Protein AF-A0A928MKJ6-F1 (afdb_monomer_lite)

pLDDT: mean 87.65, std 13.52, range [45.25, 98.75]

Secondary structure (DSSP, 8-state):
-EEEPPPHHHHHHHHHHHHHHHHHHHHHHHHHTTT-HHHHHHHHHHHHHHHHHHHHHHHHHH-SSPPPSEEE--TTTS--HHHHHH-TT---------EEPTTT--EE-TT-SB-TTT-PBP-

Foldseek 3Di:
DDFAADDLVVLVVQLVVLVVQLVVLVVQLVVCVVPDVVSVVVSVVSSVVSVVSNVLSVCSNPPPDHDGPDDDDDCVVPNDPVCVVPVVVVPPPPPPPFDADPPPRHGHDPPDQADPPPRDGDD

Structure (mmCIF, N/CA/C/O backbone):
data_AF-A0A928MKJ6-F1
#
_entry.id   AF-A0A928MKJ6-F1
#
loop_
_atom_site.group_PDB
_atom_site.id
_atom_site.type_symbol
_atom_site.label_atom_id
_atom_site.label_alt_id
_atom_site.label_comp_id
_atom_site.label_asym_id
_atom_site.label_entity_id
_atom_site.label_seq_id
_atom_site.pdbx_PDB_ins_code
_atom_site.Cartn_x
_atom_site.Cartn_y
_atom_site.Cartn_z
_atom_site.occupancy
_atom_site.B_iso_or_equiv
_atom_site.auth_seq_id
_atom_site.auth_comp_id
_atom_site.auth_asym_id
_atom_site.auth_atom_id
_atom_site.pdbx_PDB_model_num
ATOM 1 N N . MET A 1 1 ? -16.001 6.404 17.214 1.00 80.31 1 MET A N 1
ATOM 2 C CA . MET A 1 1 ? -15.257 5.934 16.022 1.00 80.31 1 MET A CA 1
ATOM 3 C C . MET A 1 1 ? -14.060 5.109 16.454 1.00 80.31 1 MET A C 1
ATOM 5 O O . MET A 1 1 ? -13.113 5.631 17.044 1.00 80.31 1 MET A O 1
ATOM 9 N N . LYS A 1 2 ? -14.150 3.801 16.242 1.00 88.69 2 LYS A N 1
ATOM 10 C CA . LYS A 1 2 ? -13.011 2.877 16.322 1.00 88.69 2 LYS A CA 1
ATOM 11 C C . LYS A 1 2 ? -12.587 2.559 14.893 1.00 88.69 2 LYS A C 1
ATOM 13 O O . LYS A 1 2 ? -13.321 2.871 13.969 1.00 88.69 2 LYS A O 1
ATOM 18 N N . SER A 1 3 ? -11.409 1.986 14.691 1.00 91.81 3 SER A N 1
ATOM 19 C CA . SER A 1 3 ? -10.955 1.682 13.338 1.00 91.81 3 SER A CA 1
ATOM 20 C C . SER A 1 3 ? -10.140 0.392 13.312 1.00 91.81 3 SER A C 1
ATOM 22 O O . SER A 1 3 ? -9.364 0.108 14.234 1.00 91.81 3 SER A O 1
ATOM 24 N N . ILE A 1 4 ? -10.363 -0.433 12.291 1.00 94.00 4 ILE A N 1
ATOM 25 C CA . ILE A 1 4 ? -9.672 -1.714 12.110 1.00 94.00 4 ILE A CA 1
ATOM 26 C C . ILE A 1 4 ? -8.425 -1.451 11.277 1.00 94.00 4 ILE A C 1
ATOM 28 O O . ILE A 1 4 ? -8.489 -0.801 10.239 1.00 94.00 4 ILE A O 1
ATOM 32 N N . LYS A 1 5 ? -7.263 -1.916 11.732 1.00 93.69 5 LYS A N 1
ATOM 33 C CA . LYS A 1 5 ? -5.989 -1.727 11.022 1.00 93.69 5 LYS A CA 1
ATOM 34 C C . LYS A 1 5 ? -5.591 -3.029 10.324 1.00 93.69 5 LYS A C 1
ATOM 36 O O . LYS A 1 5 ? -5.752 -4.086 10.937 1.00 93.69 5 LYS A O 1
ATOM 41 N N . PRO A 1 6 ? -4.992 -2.978 9.122 1.00 94.00 6 PRO A N 1
ATOM 42 C CA . PRO A 1 6 ? -4.506 -4.173 8.446 1.00 94.00 6 PRO A CA 1
ATOM 43 C C . PRO A 1 6 ? -3.408 -4.862 9.266 1.00 94.00 6 PRO A C 1
ATOM 45 O O . PRO A 1 6 ? -2.655 -4.226 10.020 1.00 94.00 6 PRO A O 1
ATOM 48 N N . GLY A 1 7 ? -3.318 -6.186 9.129 1.00 94.94 7 GLY A N 1
ATOM 49 C CA . GLY A 1 7 ? -2.305 -6.995 9.801 1.00 94.94 7 GLY A CA 1
ATOM 50 C C . GLY A 1 7 ? -0.888 -6.598 9.378 1.00 94.94 7 GLY A C 1
ATOM 51 O O . GLY A 1 7 ? -0.636 -6.303 8.207 1.00 94.94 7 GLY A O 1
ATOM 52 N N . ARG A 1 8 ? 0.064 -6.618 10.322 1.00 95.12 8 ARG A N 1
ATOM 53 C CA . ARG A 1 8 ? 1.460 -6.244 10.032 1.00 95.12 8 ARG A CA 1
ATOM 54 C C . ARG A 1 8 ? 2.150 -7.234 9.100 1.00 95.12 8 ARG A C 1
ATOM 56 O O . ARG A 1 8 ? 2.856 -6.795 8.208 1.00 95.12 8 ARG A O 1
ATOM 63 N N . ALA A 1 9 ? 1.927 -8.538 9.280 1.00 96.00 9 ALA A N 1
ATOM 64 C CA . ALA A 1 9 ? 2.526 -9.563 8.424 1.00 96.00 9 ALA A CA 1
ATOM 65 C C . ALA A 1 9 ? 2.031 -9.476 6.963 1.00 96.00 9 ALA A C 1
ATOM 67 O O . ALA A 1 9 ? 2.881 -9.368 6.081 1.00 96.00 9 ALA A O 1
ATOM 68 N N . PRO A 1 10 ? 0.711 -9.386 6.681 1.00 96.44 10 PRO A N 1
ATOM 69 C CA . PRO A 1 10 ? 0.227 -9.109 5.326 1.00 96.44 10 PRO A CA 1
ATOM 70 C C . PRO A 1 10 ? 0.774 -7.804 4.737 1.00 96.44 10 PRO A C 1
ATOM 72 O O . PRO A 1 10 ? 1.192 -7.783 3.585 1.00 96.44 10 PRO A O 1
ATOM 75 N N . SER A 1 11 ? 0.846 -6.732 5.538 1.00 97.06 11 SER A N 1
ATOM 76 C CA . SER A 1 11 ? 1.410 -5.449 5.085 1.00 97.06 11 SER A CA 1
ATOM 77 C C . SER A 1 11 ? 2.908 -5.564 4.771 1.00 97.06 11 SER A C 1
ATOM 79 O O . SER A 1 11 ? 3.383 -5.009 3.789 1.00 97.06 11 SER A O 1
ATOM 81 N N . MET A 1 12 ? 3.672 -6.315 5.570 1.00 97.75 12 MET A N 1
ATOM 82 C CA . MET A 1 12 ? 5.096 -6.564 5.328 1.00 97.75 12 MET A CA 1
ATOM 83 C C . MET A 1 12 ? 5.298 -7.354 4.033 1.00 97.75 12 MET A C 1
ATOM 85 O O . MET A 1 12 ? 6.123 -6.976 3.205 1.00 97.75 12 MET A O 1
ATOM 89 N N . MET A 1 13 ? 4.513 -8.418 3.838 1.00 97.94 13 MET A N 1
ATOM 90 C CA . MET A 1 13 ? 4.542 -9.217 2.615 1.00 97.94 13 MET A CA 1
ATOM 91 C C . MET A 1 13 ? 4.204 -8.356 1.395 1.00 97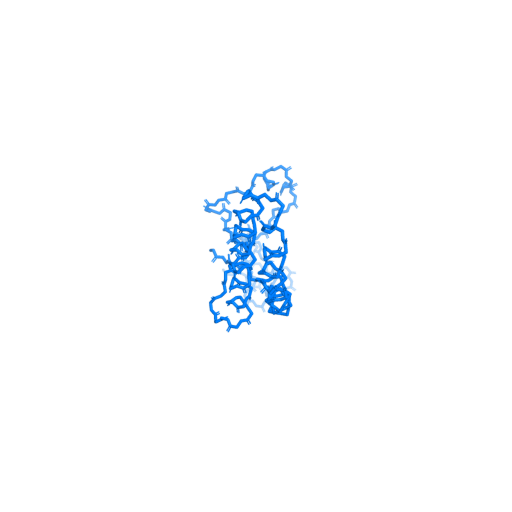.94 13 MET A C 1
ATOM 93 O O . MET A 1 13 ? 4.936 -8.394 0.410 1.00 97.94 13 MET A O 1
ATOM 97 N N . GLY A 1 14 ? 3.164 -7.520 1.485 1.00 98.00 14 GLY A N 1
ATOM 98 C CA . GLY A 1 14 ? 2.807 -6.567 0.433 1.00 98.00 14 GLY A CA 1
ATOM 99 C C . GLY A 1 14 ? 3.931 -5.578 0.113 1.00 98.00 14 GLY A C 1
ATOM 100 O O . GLY A 1 14 ? 4.166 -5.276 -1.053 1.00 98.00 14 GLY A O 1
ATOM 101 N N . GLY A 1 15 ? 4.675 -5.121 1.124 1.00 97.88 15 GLY A N 1
ATOM 102 C CA . GLY A 1 15 ? 5.844 -4.258 0.938 1.00 97.88 15 GLY A CA 1
ATOM 103 C C . GLY A 1 15 ? 6.983 -4.969 0.203 1.00 97.88 15 GLY A C 1
ATOM 104 O O . GLY A 1 15 ? 7.510 -4.440 -0.772 1.00 97.88 15 GLY A O 1
ATOM 105 N N . ILE A 1 16 ? 7.329 -6.190 0.623 1.00 98.25 16 ILE A N 1
ATOM 106 C CA . ILE A 1 16 ? 8.383 -7.001 -0.011 1.00 98.25 16 ILE A CA 1
ATOM 107 C C . ILE A 1 16 ? 8.024 -7.311 -1.468 1.00 98.25 16 ILE A C 1
ATOM 109 O O . ILE A 1 16 ? 8.838 -7.080 -2.360 1.00 98.25 16 ILE A O 1
ATOM 113 N N . VAL A 1 17 ? 6.798 -7.777 -1.726 1.00 98.38 17 VAL A N 1
ATOM 114 C CA . VAL A 1 17 ? 6.295 -8.018 -3.090 1.00 98.38 17 VAL A CA 1
ATOM 115 C C . VAL A 1 17 ? 6.325 -6.728 -3.909 1.00 98.38 17 VAL A C 1
ATOM 117 O O . VAL A 1 17 ? 6.725 -6.744 -5.071 1.00 98.38 17 VAL A O 1
ATOM 120 N N . GLY A 1 18 ? 5.976 -5.599 -3.295 1.00 98.44 18 GLY A N 1
ATOM 121 C CA . GLY A 1 18 ? 6.054 -4.281 -3.911 1.00 98.44 18 GLY A CA 1
ATOM 122 C C . GLY A 1 18 ? 7.450 -3.922 -4.434 1.00 98.44 18 GLY A C 1
ATOM 123 O O . GLY A 1 18 ? 7.563 -3.436 -5.557 1.00 98.44 18 GLY A O 1
ATOM 124 N N . ILE A 1 19 ? 8.522 -4.240 -3.696 1.00 98.50 19 ILE A N 1
ATOM 125 C CA . ILE A 1 19 ? 9.908 -4.028 -4.161 1.00 98.50 19 ILE A CA 1
ATOM 126 C C . ILE A 1 19 ? 10.174 -4.808 -5.452 1.00 98.50 19 ILE A C 1
ATOM 128 O O . ILE A 1 19 ? 10.687 -4.239 -6.417 1.00 98.50 19 ILE A O 1
ATOM 132 N N . PHE A 1 20 ? 9.793 -6.089 -5.492 1.00 98.44 20 PHE A N 1
ATOM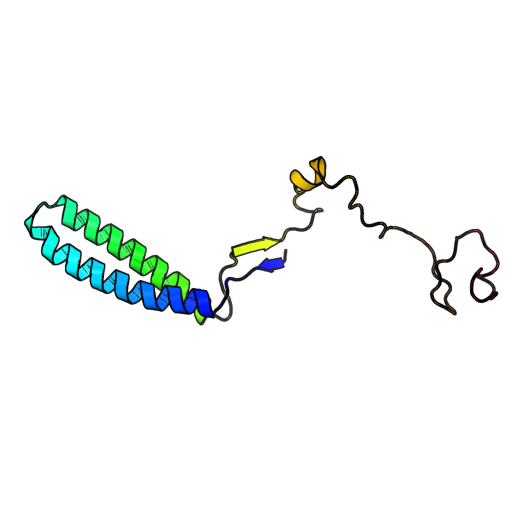 133 C CA . PHE A 1 20 ? 9.930 -6.903 -6.702 1.00 98.44 20 PHE A CA 1
ATOM 134 C C . PHE A 1 20 ? 9.147 -6.306 -7.869 1.00 98.44 20 PHE A C 1
ATOM 136 O O . PHE A 1 20 ? 9.677 -6.233 -8.976 1.00 98.44 20 PHE A O 1
ATOM 143 N N . MET A 1 21 ? 7.923 -5.833 -7.619 1.00 98.50 21 MET A N 1
ATOM 144 C CA . MET A 1 21 ? 7.110 -5.180 -8.643 1.00 98.50 21 MET A CA 1
ATOM 145 C C . MET A 1 21 ? 7.796 -3.923 -9.174 1.00 98.50 21 MET A C 1
ATOM 147 O O . MET A 1 21 ? 7.933 -3.795 -10.381 1.00 98.50 21 MET A O 1
ATOM 151 N N . VAL A 1 22 ? 8.312 -3.035 -8.321 1.00 98.75 22 VAL A N 1
ATOM 152 C CA . VAL A 1 22 ? 9.019 -1.822 -8.772 1.00 98.75 22 VAL A CA 1
ATOM 153 C C . VAL A 1 22 ? 10.233 -2.164 -9.642 1.00 98.75 22 VAL A C 1
ATOM 155 O O . VAL A 1 22 ? 10.382 -1.596 -10.724 1.00 98.75 22 VAL A O 1
ATOM 158 N N . ILE A 1 23 ? 11.073 -3.115 -9.217 1.00 98.62 23 ILE A N 1
ATOM 159 C CA . ILE A 1 23 ? 12.250 -3.550 -9.991 1.00 98.62 23 ILE A CA 1
ATOM 160 C C . ILE A 1 23 ? 11.820 -4.127 -11.344 1.00 98.62 23 ILE A C 1
ATOM 162 O O . ILE A 1 23 ? 12.386 -3.771 -12.381 1.00 98.62 23 ILE A O 1
ATOM 166 N N . PHE A 1 24 ? 10.795 -4.982 -11.341 1.00 98.31 24 PHE A N 1
ATOM 167 C CA . PHE A 1 24 ? 10.239 -5.557 -12.560 1.00 98.31 24 PHE A CA 1
ATOM 168 C C . PHE A 1 24 ? 9.706 -4.476 -13.505 1.00 98.31 24 PHE A C 1
ATOM 170 O O . PHE A 1 24 ? 10.016 -4.513 -14.690 1.00 98.31 24 PHE A O 1
ATOM 177 N N . GLY A 1 25 ? 8.967 -3.489 -12.998 1.00 98.12 25 GLY A N 1
ATOM 178 C CA . GLY A 1 25 ? 8.422 -2.391 -13.800 1.00 98.12 25 GLY A CA 1
ATOM 179 C C . GLY A 1 25 ? 9.494 -1.576 -14.499 1.00 98.12 25 GLY A C 1
ATOM 180 O O . GLY A 1 25 ? 9.368 -1.297 -15.691 1.00 98.12 25 GLY A O 1
ATOM 181 N N . ILE A 1 26 ? 10.580 -1.254 -13.794 1.00 98.25 26 ILE A N 1
ATOM 182 C CA . ILE A 1 26 ? 11.727 -0.548 -14.377 1.00 98.25 26 ILE A CA 1
ATOM 183 C C . ILE A 1 26 ? 12.342 -1.388 -15.503 1.00 98.25 26 ILE A C 1
ATOM 185 O O . ILE A 1 26 ? 12.494 -0.896 -16.622 1.00 98.25 26 ILE A O 1
ATOM 189 N N . GLY A 1 27 ? 12.643 -2.664 -15.236 1.00 97.50 27 GLY A N 1
ATOM 190 C CA . GLY A 1 27 ? 13.225 -3.565 -16.234 1.00 97.50 27 GLY A CA 1
ATOM 191 C C . GLY A 1 27 ? 12.320 -3.759 -17.454 1.00 97.50 27 GLY A C 1
ATOM 192 O O . GLY A 1 27 ? 12.766 -3.618 -18.592 1.00 97.50 27 GLY A O 1
ATOM 193 N N . TRP A 1 28 ? 11.031 -4.001 -17.221 1.00 96.88 28 TRP A N 1
ATOM 194 C CA . TRP A 1 28 ? 10.019 -4.129 -18.265 1.00 96.88 28 TRP A CA 1
ATOM 195 C C . TRP A 1 28 ? 9.919 -2.865 -19.118 1.00 96.88 28 TRP A C 1
ATOM 197 O O . TRP A 1 28 ? 9.894 -2.960 -20.341 1.00 96.88 28 TRP A O 1
ATOM 207 N N . THR A 1 29 ? 9.918 -1.680 -18.501 1.00 97.62 29 THR A N 1
ATOM 208 C CA . THR A 1 29 ? 9.837 -0.400 -19.222 1.00 97.62 29 THR A CA 1
ATOM 209 C C . THR A 1 29 ? 11.016 -0.222 -20.178 1.00 97.62 29 THR A C 1
ATOM 211 O O . THR A 1 29 ? 10.821 0.215 -21.310 1.00 97.62 29 THR A O 1
ATOM 214 N N . ILE A 1 30 ? 12.229 -0.607 -19.763 1.00 96.88 30 ILE A N 1
ATOM 215 C CA . ILE A 1 30 ? 13.428 -0.546 -20.614 1.00 96.88 30 ILE A CA 1
ATOM 216 C C . ILE A 1 30 ? 13.269 -1.466 -21.829 1.00 96.88 30 ILE A C 1
ATOM 218 O O . ILE A 1 30 ? 13.487 -1.027 -22.957 1.00 96.88 30 ILE A O 1
ATOM 222 N N . VAL A 1 31 ? 12.842 -2.714 -21.624 1.00 96.56 31 VAL A N 1
ATOM 223 C CA . VAL A 1 31 ? 12.647 -3.683 -22.718 1.00 96.56 31 VAL A CA 1
ATOM 224 C C . VAL A 1 31 ? 11.519 -3.240 -23.657 1.00 96.56 31 VAL A C 1
ATOM 226 O O . VAL A 1 31 ? 11.690 -3.224 -24.874 1.00 96.56 31 VAL A O 1
ATOM 229 N N . ALA A 1 32 ? 10.383 -2.815 -23.104 1.00 96.06 32 ALA A N 1
ATOM 230 C CA . ALA A 1 32 ? 9.196 -2.438 -23.866 1.00 96.06 32 ALA A CA 1
ATOM 231 C C . ALA A 1 32 ? 9.327 -1.080 -24.581 1.00 96.06 32 ALA A C 1
ATOM 233 O O . ALA A 1 32 ? 8.579 -0.812 -25.524 1.00 96.06 32 ALA A O 1
ATOM 234 N N . SER A 1 33 ? 10.291 -0.240 -24.182 1.00 95.75 33 SER A N 1
ATOM 235 C CA . SER A 1 33 ? 10.565 1.054 -24.826 1.00 95.75 33 SER A CA 1
ATOM 236 C C . SER A 1 33 ? 10.910 0.930 -26.313 1.00 95.75 33 SER A C 1
ATOM 238 O O . SER A 1 33 ? 10.663 1.858 -27.079 1.00 95.75 33 SER A O 1
ATOM 240 N N . GLN A 1 34 ? 11.411 -0.236 -26.727 1.00 94.56 34 GLN A N 1
ATOM 241 C CA . GLN A 1 34 ? 11.776 -0.531 -28.112 1.00 94.56 34 GLN A CA 1
ATOM 242 C C . GLN A 1 34 ? 10.556 -0.735 -29.023 1.00 94.56 34 GLN A C 1
ATOM 244 O O . GLN A 1 34 ? 10.693 -0.666 -30.240 1.00 94.56 34 GLN A O 1
ATOM 249 N N . LEU A 1 35 ? 9.371 -1.002 -28.459 1.00 94.00 35 LEU A N 1
ATOM 250 C CA . LEU A 1 35 ? 8.173 -1.323 -29.238 1.00 94.00 35 LEU A CA 1
ATOM 251 C C . LEU A 1 35 ? 7.382 -0.072 -29.625 1.00 94.00 35 LEU A C 1
ATOM 253 O O . LEU A 1 35 ? 7.034 0.114 -30.788 1.00 94.00 35 LEU A O 1
ATOM 257 N N . HIS A 1 36 ? 7.046 0.771 -28.647 1.00 95.31 36 HIS A N 1
ATOM 258 C CA . HIS A 1 36 ? 6.220 1.956 -28.873 1.00 95.31 36 HIS A CA 1
ATOM 259 C C . HIS A 1 36 ? 6.344 2.949 -27.713 1.00 95.31 36 HIS A C 1
ATOM 261 O O . HIS A 1 36 ? 6.444 2.544 -26.555 1.00 95.31 36 HIS A O 1
ATOM 267 N N . PHE A 1 37 ? 6.234 4.254 -27.980 1.00 93.19 37 PHE A N 1
ATOM 268 C CA . PHE A 1 37 ? 6.366 5.279 -26.932 1.00 93.19 37 PHE A CA 1
ATOM 269 C C . PHE A 1 37 ? 5.283 5.169 -25.841 1.00 93.19 37 PHE A C 1
ATOM 271 O O . PHE A 1 37 ? 5.540 5.454 -24.672 1.00 93.19 37 PHE A O 1
ATOM 278 N N . LEU A 1 38 ? 4.081 4.692 -26.197 1.00 95.56 38 LEU A N 1
ATOM 279 C CA . LEU A 1 38 ? 3.013 4.422 -25.223 1.00 95.56 38 LEU A CA 1
ATOM 280 C C . LEU A 1 38 ? 3.425 3.369 -24.185 1.00 95.56 38 LEU A C 1
ATOM 282 O O . LEU A 1 38 ? 2.952 3.431 -23.053 1.00 95.56 38 LEU A O 1
ATOM 286 N N . MET A 1 39 ? 4.320 2.436 -24.532 1.00 94.56 39 MET A N 1
ATOM 287 C CA . MET A 1 39 ? 4.814 1.428 -23.588 1.00 94.56 39 MET A CA 1
ATOM 288 C C . MET A 1 39 ? 5.688 2.052 -22.500 1.00 94.56 39 MET A C 1
ATOM 290 O O . MET A 1 39 ? 5.648 1.606 -21.356 1.00 94.56 39 MET A O 1
ATOM 294 N N . VAL A 1 40 ? 6.422 3.119 -22.828 1.00 96.56 40 VAL A N 1
ATOM 295 C CA . VAL A 1 40 ? 7.203 3.881 -21.845 1.00 96.56 40 VAL A CA 1
ATOM 296 C C . VAL A 1 40 ? 6.273 4.610 -20.879 1.00 96.56 40 VAL A C 1
ATOM 298 O O . VAL A 1 40 ? 6.441 4.497 -19.667 1.00 96.56 40 VAL A O 1
ATOM 301 N N . LEU A 1 41 ? 5.252 5.303 -21.397 1.00 97.06 41 LEU A N 1
ATOM 302 C CA . LEU A 1 41 ? 4.255 5.984 -20.561 1.00 97.06 41 LEU A CA 1
ATOM 303 C C . LEU A 1 41 ? 3.523 4.998 -19.644 1.00 97.06 41 LEU A C 1
ATOM 305 O O . LEU A 1 41 ? 3.400 5.245 -18.445 1.00 97.06 41 LEU A O 1
ATOM 309 N N . PHE A 1 42 ? 3.098 3.858 -20.191 1.00 96.88 42 PHE A N 1
ATOM 310 C CA . PHE A 1 42 ? 2.486 2.781 -19.418 1.00 96.88 42 PHE A CA 1
ATOM 311 C C . PHE A 1 42 ? 3.424 2.268 -18.322 1.00 96.88 42 PHE A C 1
ATOM 313 O O . PHE A 1 42 ? 3.020 2.174 -17.166 1.00 96.88 42 PHE A O 1
ATOM 320 N N . GLY A 1 43 ? 4.681 1.983 -18.665 1.00 97.50 43 GLY A N 1
ATOM 321 C CA . GLY A 1 43 ? 5.682 1.488 -17.727 1.00 97.50 43 GLY A CA 1
ATOM 322 C C . GLY A 1 43 ? 5.952 2.451 -16.567 1.00 97.50 43 GLY A C 1
ATOM 323 O O . GLY A 1 43 ? 6.011 2.024 -15.411 1.00 97.50 43 GLY A O 1
ATOM 324 N N . ILE A 1 44 ? 6.017 3.757 -16.846 1.00 98.06 44 ILE A N 1
ATOM 325 C CA . ILE A 1 44 ? 6.153 4.807 -15.823 1.00 98.06 44 ILE A CA 1
ATOM 326 C C . ILE A 1 44 ? 4.941 4.813 -14.884 1.00 98.06 44 ILE A C 1
ATOM 328 O O . ILE A 1 44 ? 5.116 4.780 -13.665 1.00 98.06 44 ILE A O 1
ATOM 332 N N . VAL A 1 45 ? 3.719 4.819 -15.428 1.00 98.31 45 VAL A N 1
ATOM 333 C CA . VAL A 1 45 ? 2.485 4.824 -14.621 1.00 98.31 45 VAL A CA 1
ATOM 334 C C . VAL A 1 45 ? 2.388 3.560 -13.769 1.00 98.31 45 VAL A C 1
ATOM 336 O O . VAL A 1 45 ? 2.154 3.644 -12.563 1.00 98.31 45 VAL A O 1
ATOM 339 N N . TRP A 1 46 ? 2.619 2.392 -14.369 1.00 98.19 46 TRP A N 1
ATOM 340 C CA . TRP A 1 46 ? 2.579 1.104 -13.681 1.00 98.19 46 TRP A CA 1
ATOM 341 C C . TRP A 1 46 ? 3.596 1.051 -12.532 1.00 98.19 46 TRP A C 1
ATOM 343 O O . TRP A 1 46 ? 3.244 0.707 -11.401 1.00 98.19 46 TRP A O 1
ATOM 353 N N . THR A 1 47 ? 4.838 1.477 -12.786 1.00 98.44 47 THR A N 1
ATOM 354 C CA . THR A 1 47 ? 5.905 1.500 -11.770 1.00 98.44 47 THR A CA 1
ATOM 355 C C . THR A 1 47 ? 5.588 2.502 -10.660 1.00 98.44 47 THR A C 1
ATOM 357 O O . THR A 1 47 ? 5.819 2.212 -9.486 1.00 98.44 47 THR A O 1
ATOM 360 N N . GLY A 1 48 ? 4.998 3.652 -10.999 1.00 98.56 48 GLY A N 1
ATOM 361 C CA . GLY A 1 48 ? 4.525 4.634 -10.023 1.00 98.56 48 GLY A CA 1
ATOM 362 C C . GLY A 1 48 ? 3.452 4.063 -9.091 1.00 98.56 48 GLY A C 1
ATOM 363 O O . GLY A 1 48 ? 3.557 4.201 -7.871 1.00 9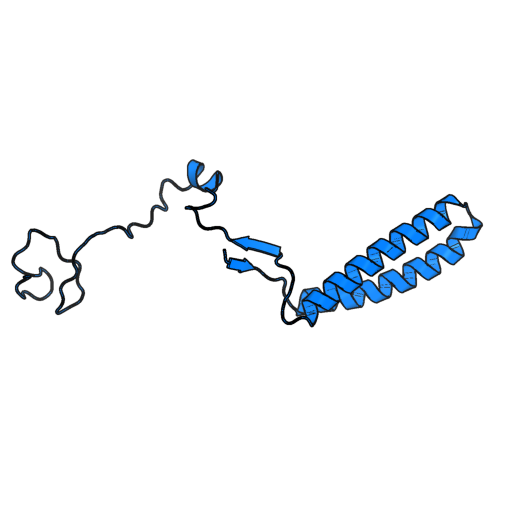8.56 48 GLY A O 1
ATOM 364 N N . ILE A 1 49 ? 2.466 3.346 -9.637 1.00 98.50 49 ILE A N 1
ATOM 365 C CA . ILE A 1 49 ? 1.423 2.675 -8.843 1.00 98.50 49 ILE A CA 1
ATOM 366 C C . ILE A 1 49 ? 2.036 1.594 -7.941 1.00 98.50 49 ILE A C 1
ATOM 368 O O . ILE A 1 49 ? 1.685 1.507 -6.758 1.00 98.50 49 ILE A O 1
ATOM 372 N N . ALA A 1 50 ? 2.965 0.787 -8.463 1.00 98.56 50 ALA A N 1
ATOM 373 C CA . ALA A 1 50 ? 3.682 -0.216 -7.675 1.00 98.56 50 ALA A CA 1
ATOM 374 C C . ALA A 1 50 ? 4.462 0.431 -6.516 1.00 98.56 50 ALA A C 1
ATOM 376 O O . ALA A 1 50 ? 4.385 -0.038 -5.377 1.00 98.56 50 ALA A O 1
ATOM 377 N N . LEU A 1 51 ? 5.143 1.553 -6.766 1.00 98.69 51 LEU A N 1
ATOM 378 C CA . LEU A 1 51 ? 5.877 2.300 -5.746 1.00 98.69 51 LEU A CA 1
ATOM 379 C C . LEU A 1 51 ? 4.944 2.840 -4.654 1.00 98.69 51 LEU A C 1
ATOM 381 O O . LEU A 1 51 ? 5.217 2.652 -3.468 1.00 98.69 51 LEU A O 1
ATOM 385 N N . MET A 1 52 ? 3.817 3.450 -5.031 1.00 98.44 52 MET A N 1
ATOM 386 C CA . MET A 1 52 ? 2.824 3.948 -4.071 1.00 98.44 52 MET A CA 1
ATOM 387 C C . MET A 1 52 ? 2.285 2.824 -3.176 1.00 98.44 52 MET A C 1
ATOM 389 O O . MET A 1 52 ? 2.238 2.977 -1.953 1.00 98.44 52 MET A O 1
ATOM 393 N N . ASN A 1 53 ? 1.945 1.672 -3.763 1.00 98.19 53 ASN A N 1
ATOM 394 C CA . ASN A 1 53 ? 1.502 0.495 -3.011 1.00 98.19 53 ASN A CA 1
ATOM 395 C C . ASN A 1 53 ? 2.592 -0.031 -2.070 1.00 98.19 53 ASN A C 1
ATOM 397 O O . ASN A 1 53 ? 2.304 -0.384 -0.926 1.00 98.19 53 ASN A O 1
ATOM 401 N N . THR A 1 54 ? 3.845 -0.050 -2.522 1.00 98.44 54 THR A N 1
ATOM 402 C CA . THR A 1 54 ? 4.999 -0.475 -1.717 1.00 98.44 54 THR A CA 1
ATOM 403 C C . THR A 1 54 ? 5.157 0.409 -0.480 1.00 98.44 54 THR A C 1
ATOM 405 O O . THR A 1 54 ? 5.240 -0.092 0.644 1.00 98.44 54 THR A O 1
ATOM 408 N N . ILE A 1 55 ? 5.115 1.733 -0.665 1.00 98.06 55 ILE A N 1
ATOM 409 C CA . ILE A 1 55 ? 5.210 2.717 0.423 1.00 98.06 55 ILE A CA 1
ATOM 410 C C . ILE A 1 55 ? 4.039 2.564 1.398 1.00 98.06 55 ILE A C 1
ATOM 412 O O . ILE A 1 55 ? 4.251 2.535 2.613 1.00 98.06 55 ILE A O 1
ATOM 416 N N . TYR A 1 56 ? 2.812 2.436 0.886 1.00 97.38 56 TYR A N 1
ATOM 417 C CA . TYR A 1 56 ? 1.617 2.235 1.707 1.00 97.38 56 TYR A CA 1
ATOM 418 C C . TYR A 1 56 ? 1.747 0.993 2.603 1.00 97.38 56 TYR A C 1
ATOM 420 O O . TYR A 1 56 ? 1.520 1.062 3.816 1.00 97.38 56 TYR A O 1
ATOM 428 N N . ASN A 1 57 ? 2.182 -0.127 2.024 1.00 98.06 57 ASN A N 1
ATOM 429 C CA . ASN A 1 57 ? 2.348 -1.390 2.731 1.00 98.06 57 ASN A CA 1
ATOM 430 C C . ASN A 1 57 ? 3.451 -1.328 3.796 1.00 98.06 57 ASN A C 1
ATOM 432 O O . ASN A 1 57 ? 3.213 -1.715 4.943 1.00 98.06 57 ASN A O 1
ATOM 436 N N . PHE A 1 58 ? 4.620 -0.758 3.487 1.00 97.75 58 PHE A N 1
ATOM 437 C CA . PHE A 1 58 ? 5.675 -0.593 4.492 1.00 97.75 58 PHE A CA 1
ATOM 438 C C . PHE A 1 58 ? 5.270 0.352 5.620 1.00 97.75 58 PHE A C 1
ATOM 440 O O . PHE A 1 58 ? 5.513 0.041 6.788 1.00 97.75 58 PHE A O 1
ATOM 447 N N . LYS A 1 59 ? 4.589 1.460 5.306 1.00 96.56 59 LYS A N 1
ATOM 448 C CA . LYS A 1 59 ? 4.064 2.382 6.321 1.00 96.56 59 LYS A CA 1
ATOM 449 C C . LYS A 1 59 ? 3.073 1.683 7.257 1.00 96.56 59 LYS A C 1
ATOM 451 O O . LYS A 1 59 ? 3.102 1.926 8.463 1.00 96.56 59 LYS A O 1
ATOM 456 N N . ASN A 1 60 ? 2.250 0.774 6.739 1.00 97.00 60 ASN A N 1
ATOM 457 C CA . ASN A 1 60 ? 1.347 -0.037 7.556 1.00 97.00 60 ASN A CA 1
ATOM 458 C C . ASN A 1 60 ? 2.052 -1.168 8.323 1.00 97.00 60 ASN A C 1
ATOM 460 O O . ASN A 1 60 ? 1.600 -1.539 9.408 1.00 97.00 60 ASN A O 1
ATOM 464 N N . ALA A 1 61 ? 3.157 -1.706 7.809 1.00 96.69 61 ALA A N 1
ATOM 465 C CA . ALA A 1 61 ? 3.920 -2.758 8.476 1.00 96.69 61 ALA A CA 1
ATOM 466 C C . ALA A 1 61 ? 4.730 -2.229 9.676 1.00 96.69 61 ALA A C 1
ATOM 468 O O . ALA A 1 61 ? 4.755 -2.872 10.730 1.00 96.69 61 ALA A O 1
ATOM 469 N N . THR A 1 62 ? 5.364 -1.058 9.534 1.00 95.56 62 THR A N 1
ATOM 470 C CA . THR A 1 62 ? 6.325 -0.512 10.516 1.00 95.56 62 THR A CA 1
ATOM 471 C C . THR A 1 62 ? 5.795 0.681 11.315 1.00 95.56 62 THR A C 1
ATOM 473 O O . THR A 1 62 ? 6.283 0.957 12.413 1.00 95.56 62 THR A O 1
ATOM 476 N N . GLY A 1 63 ? 4.780 1.386 10.812 1.00 92.56 63 GLY A N 1
ATOM 477 C CA . GLY A 1 63 ? 4.257 2.596 11.436 1.00 92.56 63 GLY A CA 1
ATOM 478 C C . GLY A 1 63 ? 3.521 2.346 12.757 1.00 92.56 63 GLY A C 1
ATOM 479 O O . GLY A 1 63 ? 2.732 1.408 12.895 1.00 92.56 63 GLY A O 1
ATOM 480 N N . LYS A 1 64 ? 3.710 3.253 13.729 1.00 90.06 64 LYS A N 1
ATOM 481 C CA . LYS A 1 64 ? 2.892 3.304 14.960 1.00 90.06 64 LYS A CA 1
ATOM 482 C C . LYS A 1 64 ? 1.423 3.601 14.618 1.00 90.06 64 LYS A C 1
ATOM 484 O O . LYS A 1 64 ? 0.508 2.912 15.076 1.00 90.06 64 LYS A O 1
ATOM 489 N N . ASN A 1 65 ? 1.222 4.588 13.741 1.00 89.50 65 ASN A N 1
ATOM 490 C CA . ASN A 1 65 ? -0.076 5.008 13.224 1.00 89.50 65 ASN A CA 1
ATOM 491 C C . ASN A 1 65 ? -0.253 4.485 11.797 1.00 89.50 65 ASN A C 1
ATOM 493 O O . ASN A 1 65 ? 0.308 5.029 10.849 1.00 89.50 65 ASN A O 1
ATOM 497 N N . ARG A 1 66 ? -1.010 3.394 11.683 1.00 93.75 66 ARG A N 1
ATOM 498 C CA . ARG A 1 66 ? -1.333 2.711 10.426 1.00 93.75 66 ARG A CA 1
ATOM 499 C C . ARG A 1 66 ? -2.656 3.229 9.884 1.00 93.75 66 ARG A C 1
ATOM 501 O O . ARG A 1 66 ? -3.526 3.595 10.680 1.00 93.75 66 ARG A O 1
ATOM 508 N N . TYR A 1 67 ? -2.806 3.196 8.567 1.00 92.75 67 TYR A N 1
ATOM 509 C CA . TYR A 1 67 ? -4.084 3.479 7.927 1.00 92.75 67 TYR A CA 1
ATOM 510 C C . TYR A 1 67 ? -5.111 2.424 8.330 1.00 92.75 67 TYR A C 1
ATOM 512 O O . TYR A 1 67 ? -4.775 1.248 8.479 1.00 92.75 67 TYR A O 1
ATOM 520 N N . SER A 1 68 ? -6.347 2.854 8.563 1.00 93.31 68 SER A N 1
ATOM 521 C CA . SER A 1 68 ? -7.433 1.927 8.844 1.00 93.31 68 SER A CA 1
ATOM 522 C C . SER A 1 68 ? -7.979 1.340 7.547 1.00 93.31 68 SER A C 1
ATOM 524 O O . SER A 1 68 ? -8.044 2.035 6.539 1.00 93.31 68 SER A O 1
ATOM 526 N N . SER A 1 69 ? -8.346 0.060 7.578 1.00 93.06 69 SER A N 1
ATOM 527 C CA . SER A 1 69 ? -9.124 -0.572 6.516 1.00 93.06 69 SER A CA 1
ATOM 528 C C . SER A 1 69 ? -10.614 -0.254 6.631 1.00 93.06 69 SER A C 1
ATOM 530 O O . SER A 1 69 ? -11.288 -0.197 5.614 1.00 93.06 69 SER A O 1
ATOM 532 N N . TYR A 1 70 ? -11.117 -0.063 7.855 1.00 92.25 70 TYR A N 1
ATOM 533 C CA . TYR A 1 70 ? -12.531 0.174 8.133 1.00 92.25 70 TYR A CA 1
ATOM 534 C C . TYR A 1 70 ? -12.694 1.098 9.334 1.00 92.25 70 TYR A C 1
ATOM 536 O O . TYR A 1 70 ? -12.161 0.805 10.411 1.00 92.25 70 TYR A O 1
ATOM 544 N N . ASP A 1 71 ? -13.496 2.144 9.168 1.00 90.56 71 ASP A N 1
ATOM 545 C CA . ASP A 1 71 ? -13.973 2.959 10.276 1.00 90.56 71 ASP A CA 1
ATOM 546 C C . ASP A 1 71 ? -15.250 2.339 10.848 1.00 90.56 71 ASP A C 1
ATOM 548 O O . ASP A 1 71 ? -16.216 2.071 10.142 1.00 90.56 71 ASP A O 1
ATOM 552 N N . ILE A 1 72 ? -15.231 2.073 12.150 1.00 89.25 72 ILE A N 1
ATOM 553 C CA . ILE A 1 72 ? -16.386 1.604 12.909 1.00 89.25 72 ILE A CA 1
ATOM 554 C C . ILE A 1 72 ? -17.041 2.838 13.517 1.00 89.25 72 ILE A C 1
ATOM 556 O O . ILE A 1 72 ? -16.487 3.479 14.429 1.00 89.25 72 ILE A O 1
ATOM 560 N N . VAL A 1 73 ? -18.215 3.161 12.993 1.00 89.19 73 VAL A N 1
ATOM 561 C CA . VAL A 1 73 ? -19.049 4.274 13.431 1.00 89.19 73 VAL A CA 1
ATOM 562 C C . VAL A 1 73 ? -20.164 3.738 14.329 1.00 89.19 73 VAL A C 1
ATOM 564 O O . VAL A 1 73 ? -20.647 2.625 14.150 1.00 89.19 73 VAL A O 1
ATOM 567 N N . ASP A 1 74 ? -20.515 4.510 15.354 1.00 84.38 74 ASP A N 1
ATOM 568 C CA . ASP A 1 74 ? -21.591 4.155 16.275 1.00 84.38 74 ASP A CA 1
ATOM 569 C C . ASP A 1 74 ? -22.947 4.451 15.614 1.00 84.38 74 ASP A C 1
ATOM 571 O O . ASP A 1 74 ? -23.079 5.466 14.926 1.00 84.38 74 ASP A O 1
ATOM 575 N N . ALA A 1 75 ? -23.969 3.633 15.893 1.00 83.56 75 ALA A N 1
ATOM 576 C CA . ALA A 1 75 ? -25.307 3.762 15.293 1.00 83.56 75 ALA A CA 1
ATOM 577 C C . ALA A 1 75 ? -25.959 5.143 15.509 1.00 83.56 75 ALA A C 1
ATOM 579 O O . ALA A 1 75 ? -26.778 5.581 14.710 1.00 83.56 75 ALA A O 1
ATOM 580 N N . ASN A 1 76 ? -25.559 5.854 16.568 1.00 81.31 76 ASN A N 1
ATOM 581 C CA . ASN A 1 76 ? -26.040 7.204 16.870 1.00 81.31 76 ASN A CA 1
ATOM 582 C C . ASN A 1 76 ? -25.496 8.276 15.912 1.00 81.31 76 ASN A C 1
ATOM 584 O O . ASN A 1 76 ? -26.025 9.384 15.887 1.00 81.31 76 ASN A O 1
ATOM 588 N N . ARG A 1 77 ? -24.396 8.001 15.198 1.00 83.75 77 ARG A N 1
ATOM 589 C CA . ARG A 1 77 ? -23.788 8.948 14.250 1.00 83.75 77 ARG A CA 1
ATOM 590 C C . ARG A 1 77 ? -24.154 8.619 12.814 1.00 83.75 77 ARG A C 1
ATOM 592 O O . ARG A 1 77 ? -24.538 9.521 12.081 1.00 83.75 77 ARG A O 1
ATOM 599 N N . GLU A 1 78 ? -24.027 7.352 12.434 1.00 85.25 78 GLU A N 1
ATOM 600 C CA . GLU A 1 78 ? -24.378 6.866 11.101 1.00 85.25 78 GLU A CA 1
ATOM 601 C C . GLU A 1 78 ? -25.157 5.553 11.257 1.00 85.25 78 GLU A C 1
ATOM 603 O O . GLU A 1 78 ? -24.579 4.555 11.701 1.00 85.25 78 GLU A O 1
ATOM 608 N N . PRO A 1 79 ? -26.471 5.542 10.964 1.00 81.06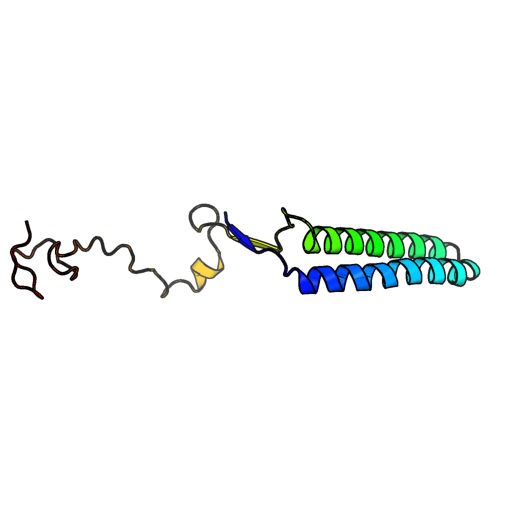 79 PRO A N 1
ATOM 609 C CA . PRO A 1 79 ? -27.266 4.325 11.035 1.00 81.06 79 PRO A CA 1
ATOM 610 C C . PRO A 1 79 ? -26.896 3.386 9.881 1.00 81.06 79 PRO A C 1
ATOM 612 O O . PRO A 1 79 ? -26.809 3.808 8.729 1.00 81.06 79 PRO A O 1
ATOM 615 N N . ASP A 1 80 ? -26.691 2.102 10.185 1.00 85.25 80 ASP A N 1
ATOM 616 C CA . ASP A 1 80 ? -26.436 1.074 9.173 1.00 85.25 80 ASP A CA 1
ATOM 617 C C . ASP A 1 80 ? -27.759 0.674 8.482 1.00 85.25 80 ASP A C 1
ATOM 619 O O . ASP A 1 80 ? -28.644 0.124 9.148 1.00 85.25 80 ASP A O 1
ATOM 623 N N . PRO A 1 81 ? -27.912 0.874 7.156 1.00 84.69 81 PRO A N 1
ATOM 624 C CA . PRO A 1 81 ? -29.113 0.474 6.416 1.00 84.69 81 PRO A CA 1
ATOM 625 C C . PRO A 1 81 ? -29.427 -1.026 6.516 1.00 84.69 81 PRO A C 1
ATOM 627 O O . PRO A 1 81 ? -30.585 -1.436 6.394 1.00 84.69 81 PRO A O 1
ATOM 630 N N . MET A 1 82 ? -28.414 -1.872 6.731 1.00 82.81 82 MET A N 1
ATOM 631 C CA . MET A 1 82 ? -28.626 -3.302 6.957 1.00 82.81 82 MET A CA 1
ATOM 632 C C . MET A 1 82 ? -29.227 -3.576 8.334 1.00 82.81 82 MET A C 1
ATOM 634 O O . MET A 1 82 ? -30.025 -4.504 8.467 1.00 82.81 82 MET A O 1
ATOM 638 N N . ASN A 1 83 ? -28.913 -2.756 9.339 1.00 82.62 83 ASN A N 1
ATOM 639 C CA . ASN A 1 83 ? -29.512 -2.872 10.665 1.00 82.62 83 ASN A CA 1
ATOM 640 C C . ASN A 1 83 ? -31.014 -2.534 10.637 1.00 82.62 83 ASN A C 1
ATOM 642 O O . ASN A 1 83 ? -31.789 -3.155 11.356 1.00 82.62 83 ASN A O 1
ATOM 646 N N . GLU A 1 84 ? -31.462 -1.636 9.754 1.00 78.00 84 GLU A N 1
ATOM 647 C CA . GLU A 1 84 ? -32.898 -1.371 9.558 1.00 78.00 84 GLU A CA 1
ATOM 648 C C . GLU A 1 84 ? -33.644 -2.576 8.962 1.00 78.00 84 GLU A C 1
ATOM 650 O O . GLU A 1 84 ? -34.777 -2.862 9.351 1.00 78.00 84 GLU A O 1
ATOM 655 N N . ARG A 1 85 ? -33.011 -3.300 8.026 1.00 81.62 85 ARG A N 1
ATOM 656 C CA . ARG A 1 85 ? -33.629 -4.431 7.307 1.00 81.62 85 ARG A CA 1
ATOM 657 C C . ARG A 1 85 ? -33.558 -5.755 8.059 1.00 81.62 85 ARG A C 1
ATOM 659 O O . ARG A 1 85 ? -34.472 -6.565 7.941 1.00 81.62 85 ARG A O 1
ATOM 666 N N . TYR A 1 86 ? -32.467 -5.988 8.782 1.00 83.19 86 TYR A N 1
ATOM 667 C CA . TYR A 1 86 ? -32.146 -7.287 9.379 1.00 83.19 86 TYR A CA 1
ATOM 668 C C . TYR A 1 86 ? -31.915 -7.225 10.896 1.00 83.19 86 TYR A C 1
ATOM 670 O O . TYR A 1 86 ? -31.782 -8.268 11.529 1.00 83.19 86 TYR A O 1
ATOM 678 N N . GLY A 1 87 ? -31.880 -6.032 11.501 1.00 68.44 87 GLY A N 1
ATOM 679 C CA . GLY A 1 87 ? -31.649 -5.852 12.940 1.00 68.44 87 GLY A CA 1
ATOM 680 C C . GLY A 1 87 ? -32.883 -6.090 13.817 1.00 68.44 87 GLY A C 1
ATOM 681 O O . GLY A 1 87 ? -32.761 -6.136 15.043 1.00 68.44 87 GLY A O 1
ATOM 682 N N . GLN A 1 88 ? -34.066 -6.281 13.218 1.00 62.44 88 GLN A N 1
ATOM 683 C CA . GLN A 1 88 ? -35.298 -6.650 13.926 1.00 62.44 88 GLN A CA 1
ATOM 684 C C . GLN A 1 88 ? -35.177 -8.083 14.477 1.00 62.44 88 GLN A C 1
ATOM 686 O O . GLN A 1 88 ? -35.534 -9.058 13.823 1.00 62.44 88 GLN A O 1
ATOM 691 N N . GLY A 1 89 ? -34.607 -8.200 15.676 1.00 58.09 89 GLY A N 1
ATOM 692 C CA . GLY A 1 89 ? -34.326 -9.465 16.369 1.00 58.09 89 GLY A CA 1
ATOM 693 C C . GLY A 1 89 ? -33.006 -9.462 17.148 1.00 58.09 89 GLY A C 1
ATOM 694 O O . GLY A 1 89 ? -32.801 -10.317 18.002 1.00 58.09 89 GLY A O 1
ATOM 695 N N . LEU A 1 90 ? -32.136 -8.480 16.887 1.00 55.47 90 LEU A N 1
ATOM 696 C CA . LEU A 1 90 ? -30.855 -8.251 17.571 1.00 55.47 90 LEU A CA 1
ATOM 697 C C . LEU A 1 90 ? -30.892 -7.009 18.465 1.00 55.47 90 LEU A C 1
ATOM 699 O O . LEU A 1 90 ? -29.836 -6.497 18.837 1.00 55.47 90 LEU A O 1
ATOM 703 N N . ALA A 1 91 ? -32.090 -6.505 18.792 1.00 51.16 91 ALA A N 1
ATOM 704 C CA . ALA A 1 91 ? -32.224 -5.469 19.802 1.00 51.16 91 ALA A CA 1
ATOM 705 C C . ALA A 1 91 ? -31.453 -5.948 21.037 1.00 51.16 91 ALA A C 1
ATOM 707 O O . ALA A 1 91 ? -31.784 -7.007 21.577 1.00 51.16 91 ALA A O 1
ATOM 708 N N . PRO A 1 92 ? -30.406 -5.234 21.476 1.00 50.50 92 PRO A N 1
ATOM 709 C CA . PRO A 1 92 ? -29.898 -5.511 22.787 1.00 50.50 92 PRO A CA 1
ATOM 710 C C . PRO A 1 92 ? -31.045 -5.141 23.725 1.00 50.50 92 PRO A C 1
ATOM 712 O O . PRO A 1 92 ? -31.390 -3.967 23.863 1.00 50.50 92 PRO A O 1
ATOM 715 N N . GLU A 1 93 ? -31.626 -6.140 24.380 1.00 46.28 93 GLU A N 1
ATOM 716 C CA . GLU A 1 93 ? -32.263 -6.006 25.692 1.00 46.28 93 GLU A CA 1
ATOM 717 C C . GLU A 1 93 ? -31.219 -5.484 26.708 1.00 46.28 93 GLU A C 1
ATOM 719 O O . GLU A 1 93 ? -30.913 -6.109 27.714 1.00 46.28 93 GLU A O 1
ATOM 724 N N . LEU A 1 94 ? -30.586 -4.343 26.427 1.00 48.47 94 LEU A N 1
ATOM 725 C CA . LEU A 1 94 ? -29.695 -3.619 27.334 1.00 48.47 94 LEU A CA 1
ATOM 726 C C . LEU A 1 94 ? -30.294 -2.268 27.731 1.00 48.47 94 LEU A C 1
ATOM 728 O O . LEU A 1 94 ? -29.603 -1.405 28.263 1.00 48.47 94 LEU A O 1
ATOM 732 N N . GLN A 1 95 ? -31.601 -2.118 27.538 1.00 45.25 95 GLN A N 1
ATOM 733 C CA . GLN A 1 95 ? -32.427 -1.223 28.338 1.00 45.25 95 GLN A CA 1
ATOM 734 C C . GLN A 1 95 ? -33.505 -2.023 29.074 1.00 45.25 95 GLN A C 1
ATOM 736 O O . GLN A 1 95 ? -34.654 -1.611 29.169 1.00 45.25 95 GLN A O 1
ATOM 741 N N . GLU A 1 96 ? -33.130 -3.152 29.677 1.00 46.56 96 GLU A N 1
ATOM 742 C CA . GLU A 1 96 ? -33.733 -3.439 30.973 1.00 46.56 96 GLU A CA 1
ATOM 743 C C . GLU A 1 96 ? -33.191 -2.354 31.917 1.00 46.56 96 GLU A C 1
ATOM 745 O O . GLU A 1 96 ? -32.129 -2.504 32.524 1.00 46.56 96 GLU A O 1
ATOM 750 N N . GLU A 1 97 ? -33.935 -1.255 32.080 1.00 49.72 97 GLU A N 1
ATOM 751 C CA . GLU A 1 97 ? -33.930 -0.474 33.326 1.00 49.72 97 GLU A CA 1
ATOM 752 C C . GLU A 1 97 ? -34.470 -1.339 34.492 1.00 49.72 97 GLU A C 1
ATOM 754 O O . GLU A 1 97 ? -35.324 -0.925 35.282 1.00 49.72 97 GLU A O 1
ATOM 759 N N . GLY A 1 98 ? -34.024 -2.590 34.572 1.00 56.94 98 GLY A N 1
ATOM 760 C CA . GLY A 1 98 ? -34.259 -3.476 35.681 1.00 56.94 98 GLY A CA 1
ATOM 761 C C . GLY A 1 98 ? -33.308 -3.039 36.771 1.00 56.94 98 GLY A C 1
ATOM 762 O O . GLY A 1 98 ? -32.089 -3.146 36.630 1.00 56.94 98 GLY A O 1
ATOM 763 N N . ASN A 1 99 ? -33.856 -2.526 37.866 1.00 72.81 99 ASN A N 1
ATOM 764 C CA . ASN A 1 99 ? -33.079 -2.380 39.085 1.00 72.81 99 ASN A CA 1
ATOM 765 C C . ASN A 1 99 ? -32.456 -3.748 39.404 1.00 72.81 99 ASN A C 1
ATOM 767 O O . ASN A 1 99 ? -33.081 -4.782 39.194 1.00 72.81 99 ASN A O 1
ATOM 771 N N . TYR A 1 100 ? -31.222 -3.793 39.890 1.00 83.12 100 TYR A N 1
ATOM 772 C CA . TYR A 1 100 ? -30.610 -5.044 40.339 1.00 83.12 100 TYR A CA 1
ATOM 773 C C . TYR A 1 100 ? -30.644 -5.089 41.862 1.00 83.12 100 TYR A C 1
ATOM 775 O O . TYR A 1 100 ? -30.468 -4.071 42.529 1.00 83.12 100 TYR A O 1
ATOM 783 N N . CYS A 1 101 ? -30.860 -6.271 42.437 1.00 85.69 101 CYS A N 1
ATOM 784 C CA . CYS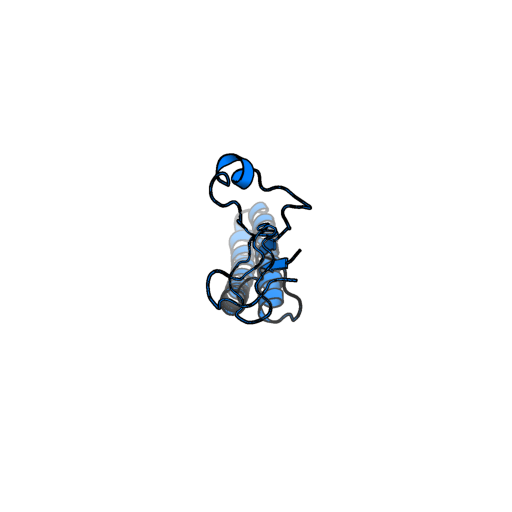 A 1 101 ? -30.801 -6.444 43.881 1.00 85.69 101 CYS A CA 1
ATOM 785 C C . CYS A 1 101 ? -29.374 -6.137 44.380 1.00 85.69 101 CYS A C 1
ATOM 787 O O . CYS A 1 101 ? -28.447 -6.865 44.005 1.00 85.69 101 CYS A O 1
ATOM 789 N N . PRO A 1 102 ? -29.175 -5.153 45.280 1.00 83.00 102 PRO A N 1
ATOM 790 C CA . PRO A 1 102 ? -27.841 -4.730 45.723 1.00 83.00 102 PRO A CA 1
ATOM 791 C C . PRO A 1 102 ? -27.105 -5.802 46.538 1.00 83.00 102 PRO A C 1
ATOM 793 O O . PRO A 1 102 ? -25.905 -5.704 46.767 1.00 83.00 102 PRO A O 1
ATOM 796 N N . TYR A 1 103 ? -27.815 -6.841 46.979 1.00 86.44 103 TYR A N 1
ATOM 797 C CA . TYR A 1 103 ? -27.255 -7.893 47.817 1.00 86.44 103 TYR A CA 1
ATOM 798 C C . TYR A 1 103 ? -26.793 -9.132 47.045 1.00 86.44 103 TYR A C 1
ATOM 800 O O . TYR A 1 103 ? -25.932 -9.854 47.535 1.00 86.44 103 TYR A O 1
ATOM 808 N N . CYS A 1 104 ? -27.395 -9.438 45.891 1.00 88.88 104 CYS A N 1
ATOM 809 C CA . CYS A 1 104 ? -27.119 -10.686 45.162 1.00 88.88 104 CYS A CA 1
ATOM 810 C C . CYS A 1 104 ? -26.988 -10.523 43.641 1.00 88.88 104 CYS A C 1
ATOM 812 O O . CYS A 1 104 ? -26.733 -11.512 42.953 1.00 88.88 104 CYS A O 1
ATOM 814 N N . GLY A 1 105 ? -27.196 -9.311 43.111 1.00 83.44 105 GLY A N 1
ATOM 815 C CA . GLY A 1 105 ? -27.066 -8.998 41.686 1.00 83.44 105 GLY A CA 1
ATOM 816 C C . GLY A 1 105 ? -28.159 -9.586 40.790 1.00 83.44 105 GLY A C 1
ATOM 817 O O . GLY A 1 105 ? -28.033 -9.539 39.573 1.00 83.44 105 GLY A O 1
ATOM 818 N N . ALA A 1 106 ? -29.222 -10.166 41.357 1.00 86.88 106 ALA A N 1
ATOM 819 C CA . ALA A 1 106 ? -30.357 -10.647 40.573 1.00 86.88 106 ALA A CA 1
ATOM 820 C C . ALA A 1 106 ? -31.190 -9.475 40.026 1.00 86.88 106 ALA A C 1
ATOM 822 O O . ALA A 1 106 ? -31.310 -8.466 40.728 1.00 86.88 106 ALA A O 1
ATOM 823 N N . PRO A 1 107 ? -31.811 -9.610 38.840 1.00 84.81 107 PRO A N 1
ATOM 824 C CA . PRO A 1 107 ? -32.742 -8.608 38.339 1.00 84.81 107 PRO A CA 1
ATOM 825 C C . PRO A 1 107 ? -33.908 -8.443 39.323 1.00 84.81 107 PRO A C 1
ATOM 827 O O . PRO A 1 107 ? -34.492 -9.419 39.804 1.00 84.81 107 PRO A O 1
ATOM 830 N N . ALA A 1 108 ? -34.208 -7.196 39.655 1.00 79.12 108 ALA A N 1
ATOM 831 C CA . ALA A 1 108 ? -35.235 -6.776 40.588 1.00 79.12 108 ALA A CA 1
ATOM 832 C C . ALA A 1 108 ? -36.263 -5.903 39.858 1.00 79.12 108 ALA A C 1
ATOM 834 O O . ALA A 1 108 ? -35.963 -4.854 39.291 1.00 79.12 108 ALA A O 1
ATOM 835 N N . LYS A 1 109 ? -37.517 -6.346 39.883 1.00 75.94 109 LYS A N 1
ATOM 836 C CA . LYS A 1 109 ? -38.642 -5.573 39.354 1.00 75.94 109 LYS A CA 1
ATOM 837 C C . LYS A 1 109 ? -38.954 -4.412 40.304 1.00 75.94 109 LYS A C 1
ATOM 839 O O . LYS A 1 109 ? -38.986 -4.625 41.515 1.00 75.94 109 LYS A O 1
ATOM 844 N N . LYS A 1 110 ? -39.217 -3.218 39.752 1.00 67.88 110 LYS A N 1
ATOM 845 C CA . LYS A 1 110 ? -39.444 -1.964 40.508 1.00 67.88 110 LYS A CA 1
ATOM 846 C C . LYS A 1 110 ? -40.592 -2.057 41.538 1.00 67.88 110 LYS A C 1
ATOM 848 O O . LYS A 1 110 ? -40.540 -1.361 42.540 1.00 67.88 110 LYS A O 1
ATOM 853 N N . ASP A 1 111 ? -41.547 -2.972 41.350 1.00 75.50 111 ASP A N 1
ATOM 854 C CA . ASP A 1 111 ? -42.734 -3.109 42.216 1.00 75.50 111 ASP A CA 1
ATOM 855 C C . ASP A 1 111 ? -42.621 -4.187 43.314 1.00 75.50 111 ASP A C 1
ATOM 857 O O . ASP A 1 111 ? -43.581 -4.447 44.042 1.00 75.50 111 ASP A O 1
ATOM 861 N N . HIS A 1 112 ? -41.474 -4.859 43.453 1.00 76.88 112 HIS A N 1
ATOM 862 C CA . HIS A 1 112 ? -41.305 -5.910 44.461 1.00 76.88 112 HIS A CA 1
ATOM 863 C C . HIS A 1 112 ? -40.632 -5.379 45.729 1.00 76.88 112 HIS A C 1
ATOM 865 O O . HIS A 1 112 ? -39.477 -4.973 45.692 1.00 76.88 112 HIS A O 1
ATOM 871 N N . ARG A 1 113 ? -41.308 -5.507 46.881 1.00 85.00 113 ARG A N 1
ATOM 872 C CA . ARG A 1 113 ? -40.716 -5.197 48.198 1.00 85.00 113 ARG A CA 1
ATOM 873 C C . ARG A 1 113 ? -39.553 -6.130 48.560 1.00 85.00 113 ARG A C 1
ATOM 875 O O . ARG A 1 113 ? -38.654 -5.723 49.274 1.00 85.00 113 ARG A O 1
ATOM 882 N N . TYR A 1 114 ? -39.530 -7.369 48.063 1.00 88.06 114 TYR A N 1
ATOM 883 C CA . TYR A 1 114 ? -38.483 -8.351 48.374 1.00 88.06 114 TYR A CA 1
ATOM 884 C C . TYR A 1 114 ? -37.894 -8.979 47.108 1.00 88.06 114 TYR A C 1
ATOM 886 O O . TYR A 1 114 ? -38.607 -9.249 46.139 1.00 88.06 114 TYR A O 1
ATOM 894 N N . CYS A 1 115 ? -36.592 -9.270 47.127 1.00 89.06 115 CYS A N 1
ATOM 895 C CA . CYS A 1 115 ? -35.910 -9.964 46.041 1.00 89.06 115 CYS A CA 1
ATOM 896 C C . CYS A 1 115 ? -36.361 -11.429 45.947 1.00 89.06 115 CYS A C 1
ATOM 898 O O . CYS A 1 115 ? -36.180 -12.200 46.889 1.00 89.06 115 CYS A O 1
ATOM 900 N N . ALA A 1 116 ? -36.830 -11.851 44.771 1.00 87.25 116 ALA A N 1
ATOM 901 C CA . ALA A 1 116 ? -37.275 -13.226 44.522 1.00 87.25 116 ALA A CA 1
ATOM 902 C C . ALA A 1 116 ? -36.162 -14.290 44.635 1.00 87.25 116 ALA A C 1
ATOM 904 O O . ALA A 1 116 ? -36.461 -15.471 44.774 1.00 87.25 116 ALA A O 1
ATOM 905 N N . LYS A 1 117 ? -34.881 -13.894 44.571 1.00 88.94 117 LYS A N 1
ATOM 906 C CA . LYS A 1 117 ? -33.742 -14.825 44.638 1.00 88.94 117 LYS A CA 1
ATOM 907 C C . LYS A 1 117 ? -33.170 -14.979 46.046 1.00 88.94 117 LYS A C 1
ATOM 909 O O . LYS A 1 117 ? -32.839 -16.087 46.447 1.00 88.94 117 LYS A O 1
ATOM 914 N N . CYS A 1 118 ? -32.994 -13.876 46.775 1.00 90.88 118 CYS A N 1
ATOM 915 C CA . CYS A 1 118 ? -32.317 -13.886 48.079 1.00 90.88 118 CYS A CA 1
ATOM 916 C C . CYS A 1 118 ? -33.209 -13.477 49.259 1.00 90.88 118 CYS A C 1
ATOM 918 O O . CYS A 1 118 ? -32.738 -13.493 50.393 1.00 90.88 118 CYS A O 1
ATOM 920 N N . GLY A 1 119 ? -34.462 -13.078 49.011 1.00 87.12 119 GLY A N 1
ATOM 921 C CA . GLY A 1 119 ? -35.446 -12.736 50.043 1.00 87.12 119 GLY A CA 1
ATOM 922 C C . GLY A 1 119 ? -35.214 -11.407 50.769 1.00 87.12 119 GLY A C 1
ATOM 923 O O . GLY A 1 119 ? -35.991 -11.063 51.653 1.00 87.12 119 GLY A O 1
ATOM 924 N N . LYS A 1 120 ? -34.166 -10.648 50.427 1.00 88.31 120 LYS A N 1
ATOM 925 C CA . LYS A 1 120 ? -33.876 -9.352 51.061 1.00 88.31 120 LYS A CA 1
ATOM 926 C C . LYS A 1 120 ? -34.787 -8.250 50.525 1.00 88.31 120 LYS A C 1
ATOM 928 O O . L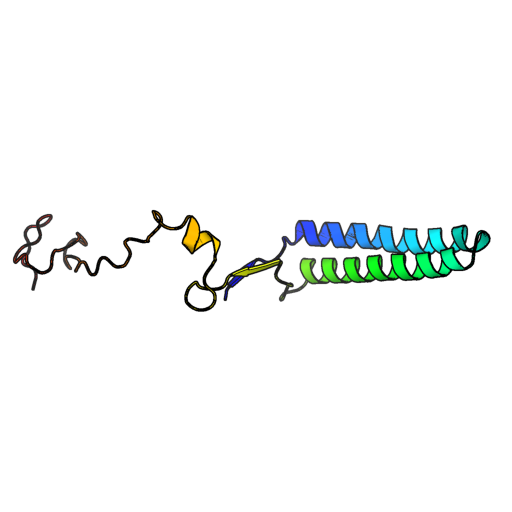YS A 1 120 ? -35.144 -8.266 49.348 1.00 88.31 120 LYS A O 1
ATOM 933 N N . GLU A 1 121 ? -35.137 -7.312 51.399 1.00 88.81 121 GLU A N 1
ATOM 934 C CA . GLU A 1 121 ? -35.975 -6.158 51.072 1.00 88.81 121 GLU A CA 1
ATOM 935 C C . GLU A 1 121 ? -35.266 -5.235 50.073 1.00 88.81 121 GLU A C 1
ATOM 937 O O . GLU A 1 121 ? -34.065 -4.983 50.196 1.00 88.81 121 GLU A O 1
ATOM 942 N N . LEU A 1 122 ? -35.995 -4.810 49.044 1.00 81.88 122 LEU A N 1
ATOM 943 C CA . LEU A 1 122 ? -35.547 -3.878 48.017 1.00 81.88 122 LEU A CA 1
ATOM 944 C C . LEU A 1 122 ? -36.075 -2.494 48.416 1.00 81.88 122 LEU A C 1
ATOM 946 O O . LEU A 1 122 ? -37.286 -2.323 48.545 1.00 81.88 122 LEU A O 1
ATOM 950 N N . HIS A 1 123 ? -35.154 -1.564 48.673 1.00 64.38 123 HIS A N 1
ATOM 951 C CA . HIS A 1 123 ? -35.433 -0.185 49.097 1.00 64.38 123 HIS A CA 1
ATOM 952 C C . HIS A 1 123 ? -35.474 0.752 47.899 1.00 64.38 123 HIS A C 1
ATOM 954 O O . HIS A 1 123 ? -34.620 0.564 46.999 1.00 64.38 123 HIS A O 1
#

Radius of gyration: 29.22 Å; chains: 1; bounding box: 56×24×80 Å

Sequence (123 aa):
MKSIKPGRAPSMMGGIVGIFMVIFGIGWTIVASQLHFLMVLFGIVWTGIALMNTIYNFKNATGKNRYSSYDIVDANREPDPMNERYGQGLAPELQEEGNYCPYCGAPAKKDHRYCAKCGKELH